Protein AF-A0A2E7BSQ9-F1 (afdb_monomer_lite)

Sequence (155 aa):
MNALPENVQRLRCIGCQETWNDPGQWICPRCGPRVRMEVDLKPQSSLACAENLAGRPFDMWRYRELLPLPEGAELPSLKVGGSLLSQAPRLAEAIDVEDVFIKDDGRNPSASLKDRASALAVVMAKASGAARINCASDPNQILQVLRLGADDQTC

pLDDT: mean 85.04, std 13.63, range [28.58, 98.25]

Radius of gyration: 18.11 Å; chains: 1; bounding box: 41×48×42 Å

Foldseek 3Di:
DAWWAPQFPWKAWPPPRDTHTGPVPQAPPVPGDPTGIDTHTDDDPCPVDCVSQPPDPLAPCSVVSPQRAHPPQDAFPFGHHSADWDWDVVVCVVVVHDTDIDRQSCPGPLRDPCLVVLRSVLSRCVVVVNPDDDDPDDPSSVVSNCVSVCSPDDD

Secondary structure (DSSP, 8-state):
--S--TTEEEEEETTT--EE--TT--SBTTTBTTSPEEEEEPP-GGGSSTHHHHTS-SSSGGGGGGS---TTPPPPSS--S---EEE-HHHHHHHT-S--EEE-GGGSTTSSTTHHHHHHHHHHHHHTT-S-----S-HHHHHHHHHHHGGG---

Structure (mmCIF, N/CA/C/O backbone):
data_AF-A0A2E7BSQ9-F1
#
_entry.id   AF-A0A2E7BSQ9-F1
#
loop_
_atom_site.group_PDB
_atom_site.id
_atom_site.type_symbol
_atom_site.label_atom_id
_atom_site.label_alt_id
_atom_site.label_comp_id
_atom_site.label_asym_id
_atom_site.label_entity_id
_atom_site.label_seq_id
_atom_site.pdbx_PDB_ins_code
_atom_site.Cartn_x
_atom_site.Cartn_y
_atom_site.Cartn_z
_atom_site.occupancy
_atom_site.B_iso_or_equiv
_atom_site.auth_seq_id
_atom_site.auth_comp_id
_atom_site.auth_asym_id
_atom_site.auth_atom_id
_atom_site.pdbx_PDB_model_num
ATOM 1 N N . MET A 1 1 ? 12.180 1.848 -16.789 1.00 60.44 1 MET A N 1
ATOM 2 C CA . MET A 1 1 ? 12.840 1.217 -15.623 1.00 60.44 1 MET A CA 1
ATOM 3 C C . MET A 1 1 ? 13.507 -0.060 -16.120 1.00 60.44 1 MET A C 1
ATOM 5 O O . MET A 1 1 ? 12.806 -0.869 -16.710 1.00 60.44 1 MET A O 1
ATOM 9 N N . ASN A 1 2 ? 14.827 -0.213 -15.973 1.00 65.44 2 ASN A N 1
ATOM 10 C CA . ASN A 1 2 ? 15.571 -1.322 -16.607 1.00 65.44 2 ASN A CA 1
ATOM 11 C C . ASN A 1 2 ? 15.875 -2.490 -15.650 1.00 65.44 2 ASN A C 1
ATOM 13 O O . ASN A 1 2 ? 16.457 -3.484 -16.070 1.00 65.44 2 ASN A O 1
ATOM 17 N N . ALA A 1 3 ? 15.509 -2.365 -14.372 1.00 81.31 3 ALA A N 1
ATOM 18 C CA . ALA A 1 3 ? 15.731 -3.370 -13.339 1.00 81.31 3 ALA A CA 1
ATOM 19 C C . ALA A 1 3 ? 14.641 -3.283 -12.262 1.00 81.31 3 ALA A C 1
ATOM 21 O O . ALA A 1 3 ? 13.963 -2.258 -12.142 1.00 81.31 3 ALA A O 1
ATOM 22 N N . LEU A 1 4 ? 14.481 -4.360 -11.488 1.00 86.56 4 LEU A N 1
ATOM 23 C CA . LEU A 1 4 ? 13.635 -4.359 -10.297 1.00 86.56 4 LEU A CA 1
ATOM 24 C C . LEU A 1 4 ? 14.166 -3.366 -9.244 1.00 86.56 4 LEU A C 1
ATOM 26 O O . LEU A 1 4 ? 15.380 -3.165 -9.158 1.00 86.56 4 LEU A O 1
ATOM 30 N N . PRO A 1 5 ? 13.281 -2.769 -8.424 1.00 88.56 5 PRO A N 1
ATOM 31 C CA . PRO A 1 5 ? 13.691 -1.964 -7.277 1.00 88.56 5 PRO A CA 1
ATOM 32 C C . PRO A 1 5 ? 14.621 -2.733 -6.333 1.00 88.56 5 PRO A C 1
ATOM 34 O O . PRO A 1 5 ? 14.484 -3.943 -6.173 1.00 88.56 5 PRO A O 1
ATOM 37 N N . GLU A 1 6 ? 15.536 -2.038 -5.657 1.00 86.88 6 GLU A N 1
ATOM 38 C CA . GLU A 1 6 ? 16.586 -2.681 -4.856 1.00 86.88 6 GLU A CA 1
ATOM 39 C C . GLU A 1 6 ? 16.040 -3.580 -3.735 1.00 86.88 6 GLU A C 1
ATOM 41 O O . GLU A 1 6 ? 16.605 -4.638 -3.451 1.00 86.88 6 GLU A O 1
ATOM 46 N N . ASN A 1 7 ? 14.928 -3.190 -3.113 1.00 89.38 7 ASN A N 1
ATOM 47 C CA . ASN A 1 7 ? 14.278 -3.954 -2.052 1.00 89.38 7 ASN A CA 1
ATOM 48 C C . ASN A 1 7 ? 13.432 -5.130 -2.569 1.00 89.38 7 ASN A C 1
ATOM 50 O O . ASN A 1 7 ? 12.902 -5.891 -1.762 1.00 89.38 7 ASN A O 1
ATOM 54 N N . VAL A 1 8 ? 13.329 -5.314 -3.886 1.00 92.00 8 VAL A N 1
ATOM 55 C CA . VAL A 1 8 ? 12.624 -6.428 -4.523 1.00 92.00 8 VAL A CA 1
ATOM 56 C C . VAL A 1 8 ? 13.632 -7.500 -4.929 1.00 92.00 8 VAL A C 1
ATOM 58 O O . VAL A 1 8 ? 14.612 -7.233 -5.619 1.00 92.00 8 VAL A O 1
ATOM 61 N N . GLN A 1 9 ? 13.399 -8.737 -4.495 1.00 92.88 9 GLN A N 1
ATOM 62 C CA . GLN A 1 9 ? 14.216 -9.887 -4.873 1.00 92.88 9 GLN A CA 1
ATOM 63 C C . GLN A 1 9 ? 13.781 -10.462 -6.225 1.00 92.88 9 GLN A C 1
ATOM 65 O O . GLN A 1 9 ? 14.635 -10.800 -7.039 1.00 92.88 9 GLN A O 1
ATOM 70 N N . ARG A 1 10 ? 12.466 -10.612 -6.434 1.00 93.38 10 ARG A N 1
ATOM 71 C CA . ARG A 1 10 ? 11.857 -11.224 -7.629 1.00 93.38 10 ARG A CA 1
ATOM 72 C C . ARG A 1 10 ? 10.341 -11.026 -7.647 1.00 93.38 10 ARG A C 1
ATOM 74 O O . ARG A 1 10 ? 9.733 -10.720 -6.622 1.00 93.38 10 ARG A O 1
ATOM 81 N N . LEU A 1 11 ? 9.729 -11.278 -8.799 1.00 93.81 11 LEU A N 1
ATOM 82 C CA . LEU A 1 11 ? 8.285 -11.445 -8.954 1.00 93.81 11 LEU A CA 1
ATOM 83 C C . LEU A 1 11 ? 7.949 -12.938 -9.004 1.00 93.81 11 LEU A C 1
ATOM 85 O O . LEU A 1 11 ? 8.564 -13.672 -9.773 1.00 93.81 11 LEU A O 1
ATOM 89 N N . ARG A 1 12 ? 6.972 -13.405 -8.227 1.00 95.31 12 ARG A N 1
ATOM 90 C CA . ARG A 1 12 ? 6.591 -14.825 -8.150 1.00 95.31 12 ARG A CA 1
ATOM 91 C C . ARG A 1 12 ? 5.127 -15.023 -8.515 1.00 95.31 12 ARG A C 1
ATOM 93 O O . ARG A 1 12 ? 4.246 -14.351 -7.994 1.00 95.31 12 ARG A O 1
ATOM 100 N N . CYS A 1 13 ? 4.842 -15.955 -9.416 1.00 94.94 13 CYS A N 1
ATOM 101 C CA . CYS A 1 13 ? 3.466 -16.288 -9.775 1.00 94.94 13 CYS A CA 1
ATOM 102 C C . CYS A 1 13 ? 2.798 -17.113 -8.665 1.00 94.94 13 CYS A C 1
ATOM 104 O O . CYS A 1 13 ? 3.290 -18.190 -8.336 1.00 94.94 13 CYS A O 1
ATOM 106 N N . ILE A 1 14 ? 1.635 -16.692 -8.153 1.00 94.56 14 ILE A N 1
ATOM 107 C CA . ILE A 1 14 ? 0.932 -17.473 -7.114 1.00 94.56 14 ILE A CA 1
ATOM 108 C C . ILE A 1 14 ? 0.403 -18.820 -7.625 1.00 94.56 14 ILE A C 1
ATOM 110 O O . ILE A 1 14 ? 0.215 -19.748 -6.845 1.00 94.56 14 ILE A O 1
ATOM 114 N N . GLY A 1 15 ? 0.159 -18.933 -8.934 1.00 93.94 15 GLY A N 1
ATOM 115 C CA . GLY A 1 15 ? -0.396 -20.136 -9.552 1.00 93.94 15 GLY A CA 1
ATOM 116 C C . GLY A 1 15 ? 0.655 -21.217 -9.794 1.00 93.94 15 GLY A C 1
ATOM 117 O O . GLY A 1 15 ? 0.516 -22.334 -9.310 1.00 93.94 15 GLY A O 1
ATOM 118 N N . CYS A 1 16 ? 1.710 -20.895 -10.550 1.00 95.19 16 CYS A N 1
ATOM 119 C CA . CYS A 1 16 ? 2.744 -21.864 -10.932 1.00 95.19 16 CYS A CA 1
ATOM 120 C C . CYS A 1 16 ? 4.054 -21.755 -10.143 1.00 95.19 16 CYS A C 1
ATOM 122 O O . CYS A 1 16 ? 4.953 -22.548 -10.401 1.00 95.19 16 CYS A O 1
ATOM 124 N N . GLN A 1 17 ? 4.181 -20.786 -9.228 1.00 95.38 17 GLN A N 1
ATOM 125 C CA . GLN A 1 17 ? 5.382 -20.518 -8.419 1.00 95.38 17 GLN A CA 1
ATOM 126 C C . GLN A 1 17 ? 6.641 -20.115 -9.210 1.00 95.38 17 GLN A C 1
ATOM 128 O O . GLN A 1 17 ? 7.691 -19.893 -8.613 1.00 95.38 17 GLN A O 1
ATOM 133 N N . GLU A 1 18 ? 6.539 -19.948 -10.532 1.00 94.50 18 GLU A N 1
ATOM 134 C CA . GLU A 1 18 ? 7.629 -19.458 -11.380 1.00 94.50 18 GLU A CA 1
ATOM 135 C C . GLU A 1 18 ? 8.048 -18.038 -10.984 1.00 94.50 18 GLU A C 1
ATOM 137 O O . GLU A 1 18 ? 7.195 -17.189 -10.688 1.00 94.50 18 GLU A O 1
ATOM 142 N N . THR A 1 19 ? 9.353 -17.773 -11.036 1.00 94.50 19 THR A N 1
ATOM 143 C CA . THR A 1 19 ? 9.941 -16.496 -10.625 1.00 94.50 19 THR A CA 1
ATOM 144 C C . THR A 1 19 ? 10.513 -15.719 -11.801 1.00 94.50 19 THR A C 1
ATOM 146 O O . THR A 1 19 ? 11.135 -16.299 -12.687 1.00 94.50 19 THR A O 1
ATOM 149 N N . TRP A 1 20 ? 10.350 -14.401 -11.776 1.00 91.62 20 TRP A N 1
ATOM 150 C CA . TRP A 1 20 ? 10.723 -13.486 -12.849 1.00 91.62 20 TRP A CA 1
ATOM 151 C C . TRP A 1 20 ? 11.461 -12.276 -12.281 1.00 91.62 20 TRP A C 1
ATOM 153 O O . TRP A 1 20 ? 11.116 -11.783 -11.208 1.00 91.62 20 TRP A O 1
ATOM 163 N N . ASN A 1 21 ? 12.449 -11.780 -13.028 1.00 90.81 21 ASN A N 1
ATOM 164 C CA . ASN A 1 21 ? 13.269 -10.629 -12.631 1.00 90.81 21 ASN A CA 1
ATOM 165 C C . ASN A 1 21 ? 13.031 -9.385 -13.503 1.00 90.81 21 ASN A C 1
ATOM 167 O O . ASN A 1 21 ? 13.737 -8.391 -13.363 1.00 90.81 21 ASN A O 1
ATOM 171 N N . ASP A 1 22 ? 12.060 -9.441 -14.414 1.00 88.19 22 ASP A N 1
ATOM 172 C CA . ASP A 1 22 ? 11.699 -8.316 -15.273 1.00 88.19 22 ASP A CA 1
ATOM 173 C C . ASP A 1 22 ? 10.668 -7.413 -14.559 1.00 88.19 22 ASP A C 1
ATOM 175 O O . ASP A 1 22 ? 9.577 -7.891 -14.229 1.00 88.19 22 ASP A O 1
ATOM 179 N N . PRO A 1 23 ? 10.965 -6.116 -14.326 1.00 80.50 23 PRO A N 1
ATOM 180 C CA . PRO A 1 23 ? 10.036 -5.165 -13.707 1.00 80.50 23 PRO A CA 1
ATOM 181 C C . PRO A 1 23 ? 8.736 -4.935 -14.497 1.00 80.50 23 PRO A C 1
ATOM 183 O O . PRO A 1 23 ? 7.778 -4.400 -13.936 1.00 80.50 23 PRO A O 1
ATOM 186 N N . GLY A 1 24 ? 8.672 -5.318 -15.776 1.00 82.44 24 GLY A N 1
ATOM 187 C CA . GLY A 1 24 ? 7.453 -5.274 -16.589 1.00 82.44 24 GLY A CA 1
ATOM 188 C C . GLY A 1 24 ? 6.543 -6.501 -16.443 1.00 82.44 24 GLY A C 1
ATOM 189 O O . GLY A 1 24 ? 5.396 -6.471 -16.895 1.00 82.44 24 GLY A O 1
ATOM 190 N N . GLN A 1 25 ? 7.010 -7.576 -15.801 1.00 86.44 25 GLN A N 1
ATOM 191 C CA . GLN A 1 25 ? 6.348 -8.884 -15.808 1.00 86.44 25 GLN A CA 1
ATOM 192 C C . GLN A 1 25 ? 5.258 -9.019 -14.728 1.00 86.44 25 GLN A C 1
ATOM 194 O O . GLN A 1 25 ? 5.277 -9.926 -13.897 1.00 86.44 25 GLN A O 1
ATOM 199 N N . TRP A 1 26 ? 4.255 -8.137 -14.757 1.00 85.88 26 TRP A N 1
ATOM 200 C CA . TRP A 1 26 ? 3.119 -8.152 -13.816 1.00 85.88 26 TRP A CA 1
ATOM 201 C C . TRP A 1 26 ? 2.057 -9.220 -14.121 1.00 85.88 26 TRP A C 1
ATOM 203 O O . TRP A 1 26 ? 1.154 -9.446 -13.316 1.00 85.88 26 TRP A O 1
ATOM 213 N N . ILE A 1 27 ? 2.168 -9.897 -15.266 1.00 90.94 27 ILE A N 1
ATOM 214 C CA . ILE A 1 27 ? 1.321 -11.020 -15.682 1.00 90.94 27 ILE A CA 1
ATOM 215 C C . ILE A 1 27 ? 2.222 -12.228 -15.906 1.00 90.94 27 ILE A C 1
ATOM 217 O O . ILE A 1 27 ? 3.220 -12.115 -16.607 1.00 90.94 27 ILE A O 1
ATOM 221 N N . CYS A 1 28 ? 1.878 -13.395 -15.366 1.00 91.62 28 CYS A N 1
ATOM 222 C CA . CYS A 1 28 ? 2.671 -14.599 -15.599 1.00 91.62 28 CYS A CA 1
ATOM 223 C C . CYS A 1 28 ? 2.552 -15.060 -17.069 1.00 91.62 28 CYS A C 1
ATOM 225 O O . CYS A 1 28 ? 1.435 -15.357 -17.500 1.00 91.62 28 CYS A O 1
ATOM 227 N N . PRO A 1 29 ? 3.657 -15.236 -17.822 1.00 92.00 29 PRO A N 1
ATOM 228 C CA . PRO A 1 29 ? 3.608 -15.732 -19.204 1.00 92.00 29 PRO A CA 1
ATOM 229 C C . PRO A 1 29 ? 2.992 -17.128 -19.350 1.00 92.00 29 PRO A C 1
ATOM 231 O O . PRO A 1 29 ? 2.437 -17.458 -20.392 1.00 92.00 29 PRO A O 1
ATOM 234 N N . ARG A 1 30 ? 3.079 -17.957 -18.302 1.00 92.81 30 ARG A N 1
ATOM 235 C CA . ARG A 1 30 ? 2.554 -19.330 -18.304 1.00 92.81 30 ARG A CA 1
ATOM 236 C C . ARG A 1 30 ? 1.081 -19.416 -17.918 1.00 92.81 30 ARG A C 1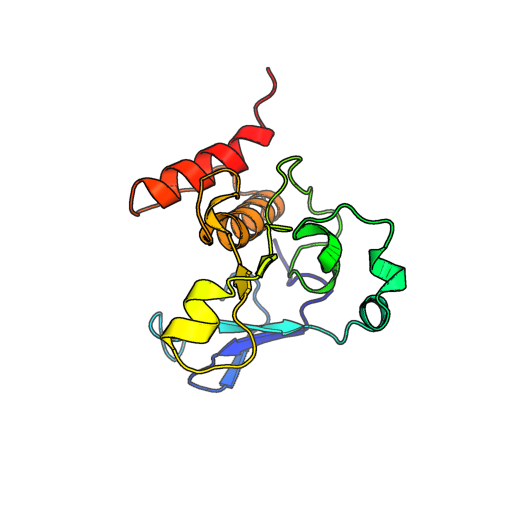
ATOM 238 O O . ARG A 1 30 ? 0.329 -20.169 -18.523 1.00 92.81 30 ARG A O 1
ATOM 245 N N . CYS A 1 31 ? 0.681 -18.695 -16.874 1.00 93.50 31 CYS A N 1
ATOM 246 C CA . CYS A 1 31 ? -0.671 -18.782 -16.313 1.00 93.50 31 CYS A CA 1
ATOM 247 C C . CYS A 1 31 ? -1.624 -17.708 -16.857 1.00 93.50 31 CYS A C 1
ATOM 249 O O . CYS A 1 31 ? -2.839 -17.821 -16.697 1.00 93.50 31 CYS A O 1
ATOM 251 N N . GLY A 1 32 ? -1.088 -16.663 -17.488 1.00 91.31 32 GLY A N 1
ATOM 252 C CA . GLY A 1 32 ? -1.863 -15.552 -18.019 1.00 91.31 32 GLY A CA 1
ATOM 253 C C . GLY A 1 32 ? -2.414 -14.609 -16.937 1.00 91.31 32 GLY A C 1
ATOM 254 O O . GLY A 1 32 ? -2.000 -14.656 -15.778 1.00 91.31 32 GLY A O 1
ATOM 255 N N . PRO A 1 33 ? -3.361 -13.727 -17.301 1.00 88.38 33 PRO A N 1
ATOM 256 C CA . PRO A 1 33 ? -3.783 -12.586 -16.478 1.00 88.38 33 PRO A CA 1
ATOM 257 C C . PRO A 1 33 ? -4.707 -12.942 -15.305 1.00 88.38 33 PRO A C 1
ATOM 259 O O . PRO A 1 33 ? -5.067 -12.070 -14.522 1.00 88.38 33 PRO A O 1
ATOM 262 N N . ARG A 1 34 ? -5.138 -14.203 -15.183 1.00 86.94 34 ARG A N 1
ATOM 263 C CA . ARG A 1 34 ? -6.082 -14.634 -14.133 1.00 86.94 34 ARG A CA 1
ATOM 264 C C . ARG A 1 34 ? -5.408 -14.895 -12.789 1.00 86.94 34 ARG A C 1
ATOM 266 O O . ARG A 1 34 ? -6.097 -15.050 -11.786 1.00 86.94 34 ARG A O 1
ATOM 273 N N . VAL A 1 35 ? -4.082 -14.972 -12.773 1.00 88.25 35 VAL A N 1
ATOM 274 C CA . VAL A 1 35 ? -3.293 -15.169 -11.558 1.00 88.25 35 VAL A CA 1
ATOM 275 C C . VAL A 1 35 ? -2.537 -13.896 -11.211 1.00 88.25 35 VAL A C 1
ATOM 277 O O . VAL A 1 35 ? -2.185 -13.104 -12.084 1.00 88.25 35 VAL A O 1
ATOM 280 N N . ARG A 1 36 ? -2.277 -13.708 -9.919 1.00 8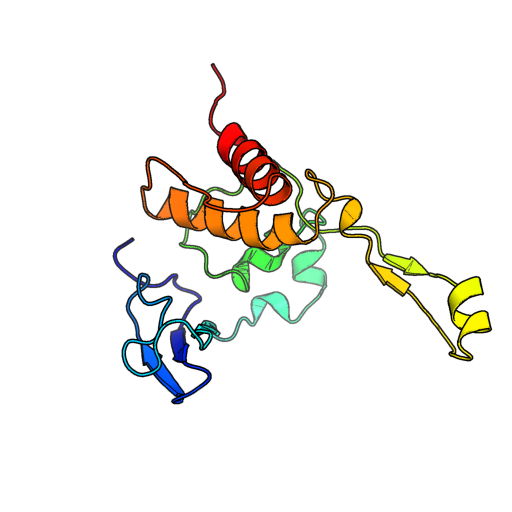7.81 36 ARG A N 1
ATOM 281 C CA . ARG A 1 36 ? -1.521 -12.566 -9.409 1.00 87.81 36 ARG A CA 1
ATOM 282 C C . ARG A 1 36 ? -0.020 -12.869 -9.403 1.00 87.81 36 ARG A C 1
ATOM 284 O O . ARG A 1 36 ? 0.392 -14.003 -9.160 1.00 87.81 36 ARG A O 1
ATOM 291 N N . MET A 1 37 ? 0.780 -11.833 -9.620 1.00 91.50 37 MET A N 1
ATOM 292 C CA . MET A 1 37 ? 2.206 -11.840 -9.305 1.00 91.50 37 MET A CA 1
ATOM 293 C C . MET A 1 37 ? 2.408 -11.281 -7.891 1.00 91.50 37 MET A C 1
ATOM 295 O O . MET A 1 37 ? 1.912 -10.201 -7.573 1.00 91.50 37 MET A O 1
ATOM 299 N N . GLU A 1 38 ? 3.108 -12.020 -7.041 1.00 92.69 38 GLU A N 1
ATOM 300 C CA . GLU A 1 38 ? 3.622 -11.549 -5.757 1.00 92.69 38 GLU A CA 1
ATOM 301 C C . GLU A 1 38 ? 4.981 -10.883 -5.946 1.00 92.69 38 GLU A C 1
ATOM 303 O O . GLU A 1 38 ? 5.769 -11.275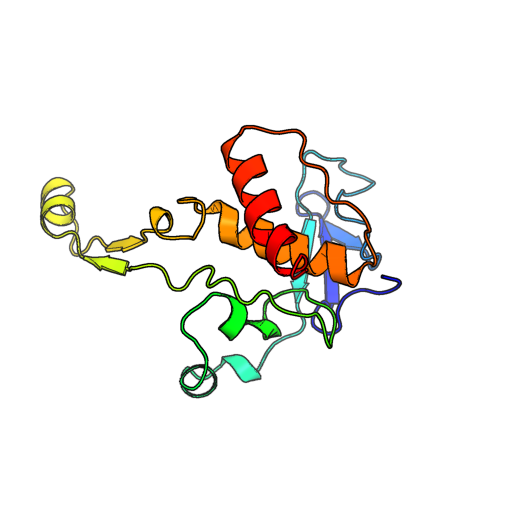 -6.807 1.00 92.69 38 GLU A O 1
ATOM 308 N N . VAL A 1 39 ? 5.251 -9.873 -5.124 1.00 92.12 39 VAL A N 1
ATOM 309 C CA . VAL A 1 39 ? 6.551 -9.211 -5.061 1.00 92.12 39 VAL A CA 1
ATOM 310 C C . VAL A 1 39 ? 7.283 -9.760 -3.845 1.00 92.12 39 VAL A C 1
ATOM 312 O O . VAL A 1 39 ? 6.940 -9.423 -2.712 1.00 92.12 39 VAL A O 1
ATOM 315 N N . ASP A 1 40 ? 8.277 -10.614 -4.073 1.00 92.81 40 ASP A N 1
ATOM 316 C CA . ASP A 1 40 ? 9.123 -11.117 -2.996 1.00 92.81 40 ASP A CA 1
ATOM 317 C C . ASP A 1 40 ? 10.131 -10.014 -2.642 1.00 92.81 40 ASP A C 1
ATOM 319 O O . ASP A 1 40 ? 10.982 -9.639 -3.456 1.00 92.81 40 ASP A O 1
ATOM 323 N N . LEU A 1 41 ? 10.027 -9.469 -1.431 1.00 91.19 41 LEU A N 1
ATOM 324 C CA . LEU A 1 41 ? 10.925 -8.430 -0.933 1.00 91.19 41 LEU A CA 1
ATOM 325 C C . LEU A 1 41 ? 12.171 -9.043 -0.289 1.00 91.19 41 LEU A C 1
ATOM 327 O O . LEU A 1 41 ? 12.117 -10.108 0.328 1.00 91.19 41 LEU A O 1
ATOM 331 N N . LYS A 1 42 ? 13.297 -8.332 -0.371 1.00 90.38 42 LYS A N 1
ATOM 332 C CA . LYS A 1 42 ? 14.455 -8.620 0.482 1.00 90.38 42 LYS A CA 1
ATOM 333 C C . LYS A 1 42 ? 14.072 -8.359 1.947 1.00 90.38 42 LYS A C 1
ATOM 335 O O . LYS A 1 42 ? 13.332 -7.403 2.195 1.00 90.38 42 LYS A O 1
ATOM 340 N N . PRO A 1 43 ? 14.576 -9.145 2.917 1.00 85.12 43 PRO A N 1
ATOM 341 C CA . PRO A 1 43 ? 14.313 -8.908 4.335 1.00 85.12 43 PRO A CA 1
ATOM 342 C C . PRO A 1 43 ? 14.649 -7.467 4.743 1.00 85.12 43 PRO A C 1
ATOM 344 O O . PRO A 1 43 ? 15.755 -6.996 4.490 1.00 85.12 43 PRO A O 1
ATOM 347 N N . GLN A 1 44 ? 13.699 -6.777 5.378 1.00 80.44 44 GLN A N 1
ATOM 348 C CA . GLN A 1 44 ? 13.855 -5.388 5.821 1.00 80.44 44 GLN A CA 1
ATOM 349 C C . GLN A 1 44 ? 14.010 -5.341 7.345 1.00 80.44 44 GLN A C 1
ATOM 351 O O . GLN A 1 44 ? 13.024 -5.309 8.078 1.00 80.44 44 GLN A O 1
ATOM 356 N N . SER A 1 45 ? 15.250 -5.347 7.841 1.00 70.69 45 SER A N 1
ATOM 357 C CA . SER A 1 45 ? 15.535 -5.275 9.286 1.00 70.69 45 SER A CA 1
ATOM 358 C C . SER A 1 45 ? 15.237 -3.898 9.892 1.00 70.69 45 SER A C 1
ATOM 360 O O . SER A 1 45 ? 14.939 -3.797 11.080 1.00 70.69 45 SER A O 1
ATOM 362 N N . SER A 1 46 ? 15.251 -2.840 9.076 1.00 68.31 46 SER A N 1
ATOM 363 C CA . SER A 1 46 ? 15.011 -1.450 9.488 1.00 68.31 46 SER A CA 1
ATOM 364 C C . SER A 1 46 ? 13.597 -1.187 10.017 1.00 68.31 46 SER A C 1
ATOM 366 O O . SER A 1 46 ? 13.378 -0.188 10.696 1.00 68.31 46 SER A O 1
ATOM 368 N N . LEU A 1 47 ? 12.638 -2.081 9.771 1.00 67.06 47 LEU A N 1
ATOM 369 C CA . LEU A 1 47 ? 11.250 -1.942 10.225 1.00 67.06 47 LEU A CA 1
ATOM 370 C C . LEU A 1 47 ? 10.911 -2.787 11.455 1.00 67.06 47 LEU A C 1
ATOM 372 O O . LEU A 1 47 ? 9.763 -2.791 11.894 1.00 67.06 47 LEU A O 1
ATOM 376 N N . ALA A 1 48 ? 11.895 -3.486 12.023 1.00 63.66 48 ALA A N 1
ATOM 377 C CA . ALA A 1 48 ? 11.686 -4.364 13.170 1.00 63.66 48 ALA A CA 1
ATOM 378 C C . ALA A 1 48 ? 11.261 -3.612 14.448 1.00 63.66 48 ALA A C 1
ATOM 380 O O . ALA A 1 48 ? 10.649 -4.213 15.328 1.00 63.66 48 ALA A O 1
ATOM 381 N N . CYS A 1 49 ? 11.540 -2.306 14.539 1.00 67.62 49 CYS A N 1
ATOM 382 C CA . CYS A 1 49 ? 11.224 -1.486 15.707 1.00 67.62 49 CYS A CA 1
ATOM 383 C C . CYS A 1 49 ? 10.308 -0.314 15.338 1.00 67.62 49 CYS A C 1
ATOM 385 O O . CYS A 1 49 ? 10.602 0.458 14.424 1.00 67.62 49 CYS A O 1
ATOM 387 N N . ALA A 1 50 ? 9.227 -0.130 16.104 1.00 71.69 50 ALA A N 1
ATOM 388 C CA . ALA A 1 50 ? 8.285 0.983 15.939 1.00 71.69 50 ALA A CA 1
ATOM 389 C C . ALA A 1 50 ? 8.958 2.366 16.057 1.00 71.69 50 ALA A C 1
ATOM 391 O O . ALA A 1 50 ? 8.507 3.330 15.437 1.00 71.69 50 ALA A O 1
ATOM 392 N N . GLU A 1 51 ? 10.064 2.451 16.798 1.00 76.88 51 GLU A N 1
ATOM 393 C CA . GLU A 1 51 ? 10.896 3.651 16.949 1.00 76.88 51 GLU A CA 1
ATOM 394 C C . GLU A 1 51 ? 11.406 4.179 15.603 1.00 76.88 51 GLU A C 1
ATOM 396 O O . GLU A 1 51 ? 11.361 5.384 15.357 1.00 76.88 51 GLU A O 1
ATOM 401 N N . ASN A 1 52 ? 11.764 3.284 14.675 1.00 79.88 52 ASN A N 1
ATOM 402 C CA . ASN A 1 52 ? 12.248 3.657 13.339 1.00 79.88 52 ASN A CA 1
ATOM 403 C C . ASN A 1 52 ? 11.168 4.348 12.487 1.00 79.88 52 ASN A C 1
ATOM 405 O O . ASN A 1 52 ? 11.471 4.991 11.478 1.00 79.88 52 ASN A O 1
ATOM 409 N N . LEU A 1 53 ? 9.902 4.244 12.902 1.00 86.44 53 LEU A N 1
ATOM 410 C CA . LEU A 1 53 ? 8.755 4.866 12.253 1.00 86.44 53 LEU A CA 1
ATOM 411 C C . LEU A 1 53 ? 8.233 6.106 12.994 1.00 86.44 53 LEU A C 1
ATOM 413 O O . LEU A 1 53 ? 7.395 6.814 12.431 1.00 86.44 53 LEU A O 1
ATOM 417 N N . ALA A 1 54 ? 8.667 6.366 14.231 1.00 84.38 54 ALA A N 1
ATOM 418 C CA . ALA A 1 54 ? 8.061 7.365 15.117 1.00 84.38 54 ALA A CA 1
ATOM 419 C C . ALA A 1 54 ? 8.216 8.812 14.612 1.00 84.38 54 ALA A C 1
ATOM 421 O O . ALA A 1 54 ? 7.299 9.612 14.763 1.00 84.38 54 ALA A O 1
ATOM 422 N N . GLY A 1 55 ? 9.339 9.136 13.962 1.00 85.56 55 GLY A N 1
ATOM 423 C CA . GLY A 1 55 ? 9.598 10.470 13.398 1.00 85.56 55 GLY A CA 1
ATOM 424 C C . GLY A 1 55 ? 9.021 10.706 11.998 1.00 85.56 55 GLY A C 1
ATOM 425 O O . GLY A 1 55 ? 9.200 11.784 11.437 1.00 85.56 55 GLY A O 1
ATOM 426 N N . ARG A 1 56 ? 8.366 9.704 11.400 1.00 90.25 56 ARG A N 1
ATOM 427 C CA . ARG A 1 56 ? 7.847 9.783 10.027 1.00 90.25 56 ARG A CA 1
ATOM 428 C C . ARG A 1 56 ? 6.388 10.254 10.029 1.00 90.25 56 ARG A C 1
ATOM 430 O O . ARG A 1 56 ? 5.649 9.890 10.949 1.00 90.25 56 ARG A O 1
ATOM 437 N N . PRO A 1 57 ? 5.934 10.989 8.995 1.00 91.44 57 PRO A N 1
ATOM 438 C CA . PRO A 1 57 ? 4.518 11.284 8.808 1.00 91.44 57 PRO A CA 1
ATOM 439 C C . PRO A 1 57 ? 3.652 10.024 8.917 1.00 91.44 57 PRO A C 1
ATOM 441 O O . PRO A 1 57 ? 4.041 8.935 8.492 1.00 91.44 57 PRO A O 1
ATOM 444 N N . PHE A 1 58 ? 2.466 10.158 9.510 1.00 91.50 58 PHE A N 1
ATOM 445 C CA . PHE A 1 58 ? 1.544 9.037 9.663 1.00 91.50 58 PHE A CA 1
ATOM 446 C C . PHE A 1 58 ? 0.724 8.837 8.383 1.00 91.50 58 PHE A C 1
ATOM 448 O O . PHE A 1 58 ? -0.461 9.142 8.331 1.00 91.50 58 PHE A O 1
ATOM 455 N N . ASP A 1 59 ? 1.379 8.343 7.339 1.00 93.38 59 ASP A N 1
ATOM 456 C CA . ASP A 1 59 ? 0.793 7.979 6.048 1.00 93.38 59 ASP A CA 1
ATOM 457 C C . ASP A 1 59 ? 1.369 6.630 5.572 1.00 93.38 59 ASP A C 1
ATOM 459 O O . ASP A 1 59 ? 2.040 5.924 6.327 1.00 93.38 59 ASP A O 1
ATOM 463 N N . MET A 1 60 ? 1.052 6.194 4.352 1.00 93.44 60 MET A N 1
ATOM 464 C CA . MET A 1 60 ? 1.574 4.933 3.816 1.00 93.44 60 MET A CA 1
ATOM 465 C C . MET A 1 60 ? 3.062 4.999 3.453 1.00 93.44 60 MET A C 1
ATOM 467 O O . MET A 1 60 ? 3.723 3.961 3.415 1.00 93.44 60 MET A O 1
ATOM 471 N N . TRP A 1 61 ? 3.595 6.194 3.197 1.00 93.00 61 TRP A N 1
ATOM 472 C CA . TRP A 1 61 ? 4.965 6.396 2.732 1.00 93.00 61 TRP A CA 1
ATOM 473 C C . TRP A 1 61 ? 5.994 6.144 3.824 1.00 93.00 61 TRP A C 1
ATOM 475 O O . TRP A 1 61 ? 7.134 5.786 3.528 1.00 93.00 61 TRP A O 1
ATOM 485 N N . ARG A 1 62 ? 5.581 6.202 5.094 1.00 91.38 62 ARG A N 1
ATOM 486 C CA . ARG A 1 62 ? 6.420 5.789 6.226 1.00 91.38 62 ARG A CA 1
ATOM 487 C C . ARG A 1 62 ? 6.940 4.351 6.127 1.00 91.38 62 ARG A C 1
ATOM 489 O O . ARG A 1 62 ? 7.919 4.049 6.797 1.00 91.38 62 ARG A O 1
ATOM 496 N N . TYR A 1 63 ? 6.313 3.494 5.316 1.00 91.00 63 TYR A N 1
ATOM 497 C CA . TYR A 1 63 ? 6.710 2.101 5.070 1.00 91.00 63 TYR A CA 1
ATOM 498 C C . TYR A 1 63 ? 7.504 1.928 3.766 1.00 91.00 63 TYR A C 1
ATOM 500 O O . TYR A 1 63 ? 7.433 0.871 3.141 1.00 91.00 63 TYR A O 1
ATOM 508 N N . ARG A 1 64 ? 8.223 2.966 3.319 1.00 89.31 64 ARG A N 1
ATOM 509 C CA . ARG A 1 64 ? 8.969 3.015 2.050 1.00 89.31 64 ARG A CA 1
ATOM 510 C C . ARG A 1 64 ? 9.798 1.761 1.760 1.00 89.31 64 ARG A C 1
ATOM 512 O O . ARG A 1 64 ? 9.898 1.360 0.603 1.00 89.31 64 ARG A O 1
ATOM 519 N N . GLU A 1 65 ? 10.371 1.143 2.782 1.00 88.75 65 GLU A N 1
ATOM 520 C CA . GLU A 1 65 ? 11.211 -0.049 2.684 1.00 88.75 65 GLU A CA 1
ATOM 521 C C . GLU A 1 65 ? 10.413 -1.316 2.307 1.00 88.75 65 GLU A C 1
ATOM 523 O O . GLU A 1 65 ? 10.973 -2.235 1.713 1.00 88.75 65 GLU A O 1
ATOM 528 N N . LEU A 1 66 ? 9.099 -1.352 2.570 1.00 90.12 66 LEU A N 1
ATOM 529 C CA . LEU A 1 66 ? 8.182 -2.424 2.135 1.00 90.12 66 LEU A CA 1
ATOM 530 C C . LEU A 1 66 ? 7.508 -2.141 0.792 1.00 90.12 66 LEU A C 1
ATOM 532 O O . LEU A 1 66 ? 6.814 -3.002 0.254 1.00 90.12 66 LEU A O 1
ATOM 536 N N . LEU A 1 67 ? 7.656 -0.931 0.258 1.00 91.38 67 LEU A N 1
ATOM 537 C CA . LEU A 1 67 ? 7.062 -0.563 -1.019 1.00 91.38 67 LEU A CA 1
ATOM 538 C C . LEU A 1 67 ? 8.068 -0.853 -2.136 1.00 91.38 67 LEU A C 1
ATOM 540 O O . LEU A 1 67 ? 9.218 -0.427 -2.019 1.00 91.38 67 LEU A O 1
ATOM 544 N N . PRO A 1 68 ? 7.676 -1.537 -3.226 1.00 90.25 68 PRO A N 1
ATOM 545 C CA . PRO A 1 68 ? 8.577 -1.893 -4.319 1.00 90.25 68 PRO A CA 1
ATOM 546 C C . PRO A 1 68 ? 8.858 -0.680 -5.212 1.00 90.25 68 PRO A C 1
ATOM 548 O O . PRO A 1 68 ? 8.471 -0.657 -6.372 1.00 90.25 68 PRO A O 1
ATOM 551 N N . LEU A 1 69 ? 9.483 0.353 -4.651 1.00 90.00 69 LEU A N 1
ATOM 552 C CA . LEU A 1 69 ? 9.769 1.630 -5.293 1.00 90.00 69 LEU A CA 1
ATOM 553 C C . LEU A 1 69 ? 11.269 1.757 -5.597 1.00 90.00 69 LEU A C 1
ATOM 555 O O . LEU A 1 69 ? 12.082 1.463 -4.711 1.00 90.00 69 LEU A O 1
ATOM 559 N N . PRO A 1 70 ? 11.660 2.245 -6.789 1.00 88.12 70 PRO A N 1
ATOM 560 C CA . PRO A 1 70 ? 13.051 2.562 -7.110 1.00 88.12 70 PRO A CA 1
ATOM 561 C C . PRO A 1 70 ? 13.662 3.547 -6.118 1.00 88.12 70 PRO A C 1
ATOM 563 O O . PRO A 1 70 ? 12.968 4.417 -5.582 1.00 88.12 70 PRO A O 1
ATOM 566 N N . GLU A 1 71 ? 14.963 3.422 -5.872 1.00 86.06 71 GLU A N 1
ATOM 567 C CA . GLU A 1 71 ? 15.702 4.420 -5.100 1.00 86.06 71 GLU A CA 1
ATOM 568 C C . GLU A 1 71 ? 15.519 5.814 -5.727 1.00 86.06 71 GLU A C 1
ATOM 570 O O . GLU A 1 71 ? 15.468 5.953 -6.949 1.00 86.06 71 GLU A O 1
ATOM 575 N N . GLY A 1 72 ? 15.325 6.837 -4.891 1.00 85.88 72 GLY A N 1
ATOM 576 C CA . GLY A 1 72 ? 15.084 8.207 -5.354 1.00 85.88 72 GLY A CA 1
ATOM 577 C C . GLY A 1 72 ? 13.712 8.467 -5.988 1.00 85.88 72 GLY A C 1
ATOM 578 O O . GLY A 1 72 ? 13.486 9.577 -6.459 1.00 85.88 72 GLY A O 1
ATOM 579 N N . ALA A 1 73 ? 12.788 7.495 -6.001 1.00 89.69 73 ALA A N 1
ATOM 580 C CA . ALA A 1 73 ? 11.424 7.730 -6.475 1.00 89.69 73 ALA A CA 1
ATOM 581 C C . ALA A 1 73 ? 10.757 8.872 -5.690 1.00 89.69 73 ALA A C 1
ATOM 583 O O . ALA A 1 73 ? 10.658 8.814 -4.461 1.00 89.69 73 ALA A O 1
ATOM 584 N N . GLU A 1 74 ? 10.286 9.883 -6.416 1.00 90.56 74 GLU A N 1
ATOM 585 C CA . GLU A 1 74 ? 9.607 11.038 -5.842 1.00 90.56 74 GLU A CA 1
ATOM 586 C C . GLU A 1 74 ? 8.235 10.637 -5.297 1.00 90.56 74 GLU A C 1
ATOM 588 O O . GLU A 1 74 ? 7.413 10.028 -5.990 1.00 90.56 74 GLU A O 1
ATOM 593 N N . LEU A 1 75 ? 8.008 10.949 -4.024 1.00 90.50 75 LEU A N 1
ATOM 594 C CA . LEU A 1 75 ? 6.765 10.637 -3.335 1.00 90.50 75 LEU A CA 1
ATOM 595 C C . LEU A 1 75 ? 5.831 11.847 -3.417 1.00 90.50 75 LEU A C 1
ATOM 597 O O . LEU A 1 75 ? 6.284 12.968 -3.192 1.00 90.50 75 LEU A O 1
ATOM 601 N N . PRO A 1 76 ? 4.535 11.645 -3.708 1.00 87.19 76 PRO A N 1
ATOM 602 C CA . PRO A 1 76 ? 3.591 12.745 -3.794 1.00 87.19 76 PRO A CA 1
ATOM 603 C C . PRO A 1 76 ? 3.418 13.411 -2.429 1.00 87.19 76 PRO A C 1
ATOM 605 O O . PRO A 1 76 ? 3.484 12.763 -1.381 1.00 87.19 76 PRO A O 1
ATOM 608 N N . SER A 1 77 ? 3.120 14.709 -2.457 1.00 84.44 77 SER A N 1
ATOM 609 C CA . SER A 1 77 ? 2.777 15.485 -1.260 1.00 84.44 77 SER A CA 1
ATOM 610 C C . SER A 1 77 ? 1.462 15.014 -0.626 1.00 84.44 77 SER A C 1
ATOM 612 O O . SER A 1 77 ? 1.210 15.209 0.569 1.00 84.44 77 SER A O 1
ATOM 614 N N . LEU A 1 78 ? 0.623 14.368 -1.440 1.00 87.50 78 LEU A N 1
ATOM 615 C CA . LEU A 1 78 ? -0.660 13.835 -1.046 1.00 87.50 78 LEU A CA 1
ATOM 616 C C . LEU A 1 78 ? -0.528 12.758 0.042 1.00 87.50 78 LEU A C 1
ATOM 618 O O . LEU A 1 78 ? 0.063 11.688 -0.143 1.00 87.50 78 LEU A O 1
ATOM 622 N N . LYS A 1 79 ? -1.176 13.020 1.180 1.00 89.75 79 LYS A N 1
ATOM 623 C CA . LYS A 1 79 ? -1.255 12.083 2.302 1.00 89.75 79 LYS A CA 1
ATOM 624 C C . LYS A 1 79 ? -2.239 10.966 1.985 1.00 89.75 79 LYS A C 1
ATOM 626 O O . LYS A 1 79 ? -3.453 11.152 2.046 1.00 89.75 79 LYS A O 1
ATOM 631 N N . VAL A 1 80 ? -1.697 9.799 1.665 1.00 93.62 80 VAL A N 1
ATOM 632 C CA . VAL A 1 80 ? -2.460 8.573 1.432 1.00 93.62 80 VAL A CA 1
ATOM 633 C C . VAL A 1 80 ? -2.158 7.580 2.543 1.00 93.62 80 VAL A C 1
ATOM 635 O O . VAL A 1 80 ? -1.007 7.364 2.905 1.00 93.62 80 VAL A O 1
ATOM 638 N N . GLY A 1 81 ? -3.180 6.930 3.085 1.00 93.75 81 GLY A N 1
ATOM 639 C CA . GLY A 1 81 ? -3.039 6.045 4.231 1.00 93.75 81 GLY A CA 1
ATOM 640 C C . GLY A 1 81 ? -3.051 6.793 5.563 1.00 93.75 81 GLY A C 1
ATOM 641 O O . GLY A 1 81 ? -3.544 7.909 5.652 1.00 93.75 81 GLY A O 1
ATOM 642 N N . GLY A 1 82 ? -2.614 6.130 6.642 1.00 92.50 82 GLY A N 1
ATOM 643 C CA . GLY A 1 82 ? -2.738 6.700 7.996 1.00 92.50 82 GLY A CA 1
ATOM 644 C C . GLY A 1 82 ? -4.179 6.959 8.460 1.00 92.50 82 GLY A C 1
ATOM 645 O O . GLY A 1 82 ? -4.398 7.641 9.454 1.00 92.50 82 GLY A O 1
ATOM 646 N N . SER A 1 83 ? -5.160 6.408 7.746 1.00 93.19 83 SER A N 1
ATOM 647 C CA . SER A 1 83 ? -6.588 6.572 8.007 1.00 93.19 83 SER A CA 1
ATOM 648 C C . SER A 1 83 ? -6.998 6.169 9.420 1.00 93.19 83 SER A C 1
ATOM 650 O O . SER A 1 83 ? -6.377 5.300 10.046 1.00 93.19 83 SER A O 1
ATOM 652 N N . LEU A 1 84 ? -8.083 6.782 9.890 1.00 92.06 84 LEU A N 1
ATOM 653 C CA . LEU A 1 84 ? -8.627 6.576 11.224 1.00 92.06 84 LEU A CA 1
ATOM 654 C C . LEU A 1 84 ? -8.919 5.091 11.481 1.00 92.06 84 LEU A C 1
ATOM 656 O O . LEU A 1 84 ? -9.498 4.398 10.644 1.00 92.06 84 LEU A O 1
ATOM 660 N N . LEU A 1 85 ? -8.515 4.624 12.660 1.00 95.44 85 LEU A N 1
ATOM 661 C CA . LEU A 1 85 ? -8.928 3.349 13.228 1.00 95.44 85 LEU A CA 1
ATOM 662 C C . LEU A 1 85 ? -9.788 3.665 14.454 1.00 95.44 85 LEU A C 1
ATOM 664 O O . LEU A 1 85 ? -9.250 4.088 15.474 1.00 95.44 85 LEU A O 1
ATOM 668 N N . SER A 1 86 ? -11.108 3.537 14.344 1.00 96.19 86 SER A N 1
ATOM 669 C CA . SER A 1 86 ? -12.035 3.877 15.432 1.00 96.19 86 SER A CA 1
ATOM 670 C C . SER A 1 86 ? -12.690 2.633 16.013 1.00 96.19 86 SER A C 1
ATOM 672 O O . SER A 1 86 ? -13.158 1.780 15.260 1.00 96.19 86 SER A O 1
ATOM 674 N N . GLN A 1 87 ? -12.776 2.551 17.339 1.00 97.62 87 GLN A N 1
ATOM 675 C CA . GLN A 1 87 ? -13.515 1.488 18.018 1.00 97.62 87 GLN A CA 1
ATOM 676 C C . GLN A 1 87 ? -15.025 1.642 17.764 1.00 97.62 87 GLN A C 1
ATOM 678 O O . GLN A 1 87 ? -15.546 2.759 17.712 1.00 97.62 87 GLN A O 1
ATOM 683 N N . ALA A 1 88 ? -15.725 0.522 17.597 1.00 97.94 88 ALA A N 1
ATOM 684 C CA . ALA A 1 88 ? -17.149 0.459 17.285 1.00 97.94 88 ALA A CA 1
ATOM 685 C C . ALA A 1 88 ? -17.899 -0.415 18.311 1.00 97.94 88 ALA A C 1
ATOM 687 O O . ALA A 1 88 ? -18.372 -1.498 17.966 1.00 97.94 88 ALA A O 1
ATOM 688 N N . PRO A 1 89 ? -18.055 0.048 19.567 1.00 97.88 89 PRO A N 1
ATOM 689 C CA . PRO A 1 89 ? -18.598 -0.768 20.659 1.00 97.88 89 PRO A CA 1
ATOM 690 C C . PRO A 1 89 ? -20.035 -1.244 20.402 1.00 97.88 89 PRO A C 1
ATOM 692 O O . PRO A 1 89 ? -20.361 -2.392 20.668 1.00 97.88 89 PRO A O 1
ATOM 695 N N . ARG A 1 90 ? -20.880 -0.404 19.785 1.00 98.12 90 ARG A N 1
ATOM 696 C CA . ARG A 1 90 ? -22.253 -0.790 19.402 1.00 98.12 90 ARG A CA 1
ATOM 697 C C . ARG A 1 90 ? -22.290 -1.928 18.382 1.00 98.12 90 ARG A C 1
ATOM 699 O O . ARG A 1 90 ? -23.245 -2.692 18.357 1.00 98.12 90 ARG A O 1
ATOM 706 N N . LEU A 1 91 ? -21.294 -1.990 17.497 1.00 97.50 91 LEU A N 1
ATOM 707 C CA . LEU A 1 91 ? -21.189 -3.064 16.515 1.00 97.50 91 LEU A CA 1
ATOM 708 C C . LEU A 1 91 ? -20.648 -4.3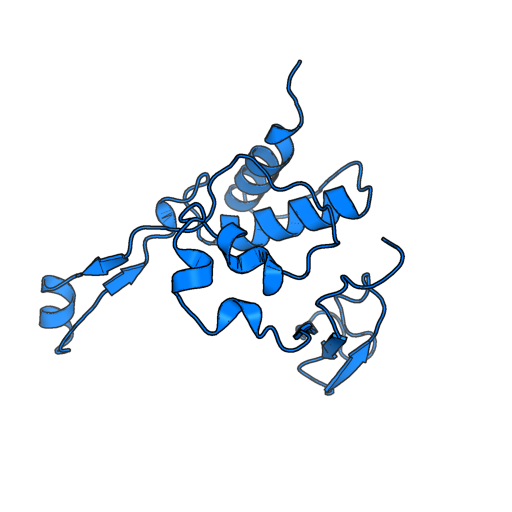34 17.172 1.00 97.50 91 LEU A C 1
ATOM 710 O O . LEU A 1 91 ? -21.158 -5.402 16.869 1.00 97.50 91 LEU A O 1
ATOM 714 N N . ALA A 1 92 ? -19.678 -4.202 18.082 1.00 98.25 92 ALA A N 1
ATOM 715 C CA . ALA A 1 92 ? -19.158 -5.311 18.878 1.00 98.25 92 ALA A CA 1
ATOM 716 C C . ALA A 1 92 ? -20.272 -6.001 19.684 1.00 98.25 92 ALA A C 1
ATOM 718 O O . ALA A 1 92 ? -20.441 -7.211 19.572 1.00 98.25 92 ALA A O 1
ATOM 719 N N . GLU A 1 93 ? -21.111 -5.217 20.369 1.00 98.12 93 GLU A N 1
ATOM 720 C CA . GLU A 1 93 ? -22.299 -5.710 21.081 1.00 98.12 93 GLU A CA 1
ATOM 721 C C . GLU A 1 93 ? -23.293 -6.403 20.136 1.00 98.12 93 GLU A C 1
ATOM 723 O O . GLU A 1 93 ? -23.788 -7.487 20.429 1.00 98.12 93 GLU A O 1
ATOM 728 N N . ALA A 1 94 ? -23.563 -5.811 18.969 1.00 98.25 94 ALA A N 1
ATOM 729 C CA . ALA A 1 94 ? -24.532 -6.354 18.020 1.00 98.25 94 ALA A CA 1
ATOM 730 C C . ALA A 1 94 ? -24.114 -7.696 17.388 1.00 98.25 94 ALA A C 1
ATOM 732 O O . ALA A 1 94 ? -24.984 -8.421 16.906 1.00 98.25 94 ALA A O 1
ATOM 733 N N . ILE A 1 95 ? -22.813 -8.009 17.349 1.00 97.81 95 ILE A N 1
ATOM 734 C CA . ILE A 1 95 ? -22.281 -9.252 16.761 1.00 97.81 95 ILE A CA 1
ATOM 735 C C . ILE A 1 95 ? -21.644 -10.197 17.793 1.00 97.81 95 ILE A C 1
ATOM 737 O O . ILE A 1 95 ? -21.054 -11.195 17.388 1.00 97.81 95 ILE A O 1
ATOM 741 N N . ASP A 1 96 ? -21.782 -9.896 19.089 1.00 97.81 96 ASP A N 1
ATOM 742 C CA . ASP A 1 96 ? -21.285 -10.689 20.226 1.00 97.81 96 ASP A CA 1
ATOM 743 C C . ASP A 1 96 ? -19.774 -10.992 20.170 1.00 97.81 96 ASP A C 1
ATOM 745 O O . ASP A 1 96 ? -19.326 -12.137 20.243 1.00 97.81 96 ASP A O 1
ATOM 749 N N . VAL A 1 97 ? -18.962 -9.942 20.002 1.00 98.19 97 VAL A N 1
ATOM 750 C CA . VAL A 1 97 ? -17.491 -10.023 20.068 1.00 98.19 97 VAL A CA 1
ATOM 751 C C . VAL A 1 97 ? -16.928 -8.978 21.028 1.00 98.19 97 VAL A C 1
ATOM 753 O O . VAL A 1 97 ? -17.564 -7.959 21.283 1.00 98.19 97 VAL A O 1
ATOM 756 N N . GLU A 1 98 ? -15.713 -9.212 21.533 1.00 97.62 98 GLU A N 1
ATOM 757 C CA . GLU A 1 98 ? -15.053 -8.325 22.503 1.00 97.62 98 GLU A CA 1
ATOM 758 C C . GLU A 1 98 ? -14.809 -6.921 21.936 1.00 97.62 98 GLU A C 1
ATOM 760 O O . GLU A 1 98 ? -15.220 -5.928 22.530 1.00 97.62 98 GLU A O 1
ATOM 765 N N . ASP A 1 99 ? -14.193 -6.840 20.756 1.00 97.69 99 ASP A N 1
ATOM 766 C CA . ASP A 1 99 ? -13.814 -5.573 20.149 1.00 97.69 99 ASP A CA 1
ATOM 767 C C . ASP A 1 99 ? -14.021 -5.573 18.637 1.00 97.69 99 ASP A C 1
ATOM 769 O O . ASP A 1 99 ? -13.658 -6.506 17.917 1.00 97.69 99 ASP A O 1
ATOM 773 N N . VAL A 1 100 ? -14.539 -4.451 18.135 1.00 98.00 100 VAL A N 1
ATOM 774 C CA . VAL A 1 100 ? -14.600 -4.151 16.705 1.00 98.00 100 VAL A CA 1
ATOM 775 C C . VAL A 1 100 ? -13.944 -2.807 16.453 1.00 98.00 100 VAL A C 1
ATOM 777 O O . VAL A 1 100 ? -14.261 -1.810 17.102 1.00 98.00 100 VAL A O 1
ATOM 780 N N . PHE A 1 101 ? -13.073 -2.768 15.448 1.00 97.94 101 PHE A N 1
ATOM 781 C CA . PHE A 1 101 ? -12.454 -1.546 14.959 1.00 97.94 101 PHE A CA 1
ATOM 782 C C . PHE A 1 101 ? -12.806 -1.321 13.492 1.00 97.94 101 PHE A C 1
ATOM 784 O O . PHE A 1 101 ? -12.794 -2.243 12.678 1.00 97.94 101 PHE A O 1
ATOM 791 N N . ILE A 1 102 ? -13.075 -0.068 13.142 1.00 96.69 102 ILE A N 1
ATOM 792 C CA . ILE A 1 102 ? -13.336 0.367 11.773 1.0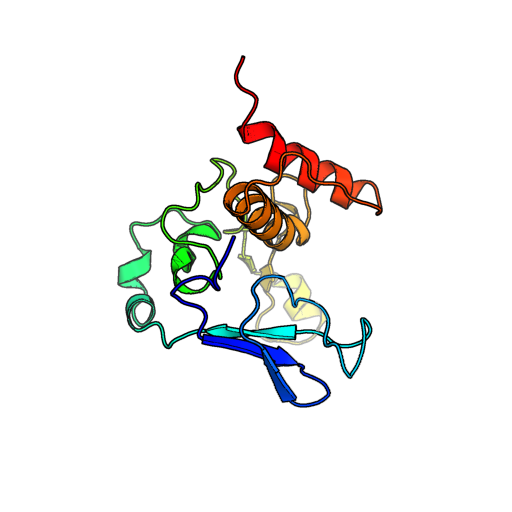0 96.69 102 ILE A CA 1
ATOM 793 C C . ILE A 1 102 ? -12.083 1.051 11.245 1.00 96.69 102 ILE A C 1
ATOM 795 O O . ILE A 1 102 ? -11.655 2.075 11.782 1.00 96.69 102 ILE A O 1
ATOM 799 N N . LYS A 1 103 ? -11.510 0.496 10.173 1.00 95.81 103 LYS A N 1
ATOM 800 C CA . LYS A 1 103 ? -10.430 1.120 9.407 1.00 95.81 103 LYS A CA 1
ATOM 801 C C . LYS A 1 103 ? -11.026 1.964 8.280 1.00 95.81 103 LYS A C 1
ATOM 803 O O . LYS A 1 103 ? -11.367 1.444 7.220 1.00 95.81 103 LYS A O 1
ATOM 808 N N . ASP A 1 104 ? -11.165 3.263 8.518 1.00 95.19 104 ASP A N 1
ATOM 809 C CA . ASP A 1 104 ? -11.895 4.177 7.634 1.00 95.19 104 ASP A CA 1
ATOM 810 C C . ASP A 1 104 ? -11.015 4.731 6.501 1.00 95.19 104 ASP A C 1
ATOM 812 O O . ASP A 1 104 ? -10.605 5.894 6.484 1.00 95.19 104 ASP A O 1
ATOM 816 N N . ASP A 1 105 ? -10.724 3.882 5.515 1.00 93.06 105 ASP A N 1
ATOM 817 C CA . ASP A 1 105 ? -10.033 4.284 4.284 1.00 93.06 105 ASP A CA 1
ATOM 818 C C . ASP A 1 105 ? -10.906 5.138 3.334 1.00 93.06 105 ASP A C 1
ATOM 820 O O . ASP A 1 105 ? -10.411 5.610 2.307 1.00 93.06 105 ASP A O 1
ATOM 824 N N . GLY A 1 106 ? -12.167 5.409 3.698 1.00 92.62 106 GLY A N 1
ATOM 825 C CA . GLY A 1 106 ? -13.013 6.424 3.064 1.00 92.62 106 GLY A CA 1
ATOM 826 C C . GLY A 1 106 ? -12.553 7.859 3.346 1.00 92.62 106 GLY A C 1
ATOM 827 O O . GLY A 1 106 ? -13.044 8.796 2.726 1.00 92.62 106 GLY A O 1
ATOM 828 N N . ARG A 1 107 ? -11.577 8.046 4.242 1.00 90.62 107 ARG A N 1
ATOM 829 C CA . ARG A 1 107 ? -10.916 9.336 4.500 1.00 90.62 107 ARG A CA 1
ATOM 830 C C . ARG A 1 107 ? -9.659 9.590 3.676 1.00 90.62 107 ARG A C 1
ATOM 832 O O . ARG A 1 107 ? -9.035 10.636 3.843 1.00 90.62 107 ARG A O 1
ATOM 839 N N . ASN A 1 108 ? -9.272 8.659 2.806 1.00 92.62 108 ASN A N 1
ATOM 840 C CA . ASN A 1 108 ? -8.218 8.945 1.839 1.00 92.62 108 ASN A CA 1
ATOM 841 C C . ASN A 1 108 ? -8.685 10.029 0.836 1.00 92.62 108 ASN A C 1
ATOM 843 O O . ASN A 1 108 ? -9.887 10.284 0.725 1.00 92.62 108 ASN A O 1
ATOM 847 N N . PRO A 1 109 ? -7.770 10.693 0.111 1.00 90.75 109 PRO A N 1
ATOM 848 C CA . PRO A 1 109 ? -8.086 11.855 -0.720 1.00 90.75 109 PRO A CA 1
ATOM 849 C C . PRO A 1 109 ? -9.209 11.673 -1.749 1.00 90.75 109 PRO A C 1
ATOM 851 O O . PRO A 1 109 ? -9.912 12.641 -2.027 1.00 90.75 109 PRO A O 1
ATOM 854 N N . SER A 1 110 ? -9.406 10.487 -2.330 1.00 87.75 110 SER A N 1
ATOM 855 C CA . SER A 1 110 ? -10.522 10.191 -3.250 1.00 87.75 110 SER A CA 1
ATOM 856 C C . SER A 1 110 ? -11.727 9.535 -2.569 1.00 87.75 110 SER A C 1
ATOM 858 O O . SER A 1 110 ? -12.655 9.090 -3.244 1.00 87.75 110 SER A O 1
ATOM 860 N N . ALA A 1 111 ? -11.708 9.458 -1.240 1.00 91.12 111 ALA A N 1
ATOM 861 C CA . ALA A 1 111 ? -12.637 8.698 -0.420 1.00 91.12 111 ALA A CA 1
ATOM 862 C C . ALA A 1 111 ? -12.671 7.194 -0.748 1.00 91.12 111 ALA A C 1
ATOM 864 O O . ALA A 1 111 ? -13.718 6.547 -0.692 1.00 91.12 111 ALA A O 1
ATOM 865 N N . SER A 1 112 ? -11.518 6.614 -1.103 1.00 89.31 112 SER A N 1
ATOM 866 C CA . SER A 1 112 ? -11.423 5.202 -1.472 1.00 89.31 112 SER A CA 1
ATOM 867 C C . SER A 1 112 ? -10.182 4.510 -0.914 1.00 89.31 112 SER A C 1
ATOM 869 O O . SER A 1 112 ? -9.069 5.024 -0.993 1.00 89.31 112 SER A O 1
ATOM 871 N N . LEU A 1 113 ? -10.350 3.250 -0.496 1.00 90.31 113 LEU A N 1
ATOM 872 C CA . LEU A 1 113 ? -9.259 2.304 -0.213 1.00 90.31 113 LEU A CA 1
ATOM 873 C C . LEU A 1 113 ? -8.239 2.210 -1.358 1.00 90.31 113 LEU A C 1
ATOM 875 O O . LEU A 1 113 ? -7.048 1.990 -1.126 1.00 90.31 113 LEU A O 1
ATOM 879 N N . LYS A 1 114 ? -8.700 2.372 -2.602 1.00 89.06 114 LYS A N 1
ATOM 880 C CA . LYS A 1 114 ? -7.861 2.222 -3.794 1.00 89.06 114 LYS A CA 1
ATOM 881 C C . LYS A 1 114 ? -6.800 3.319 -3.922 1.00 89.06 114 LYS A C 1
ATOM 883 O O . LYS A 1 114 ? -5.825 3.084 -4.628 1.00 89.06 114 LYS A O 1
ATOM 888 N N . ASP A 1 115 ? -6.909 4.430 -3.183 1.00 91.00 115 ASP A N 1
ATOM 889 C CA . ASP A 1 115 ? -5.881 5.479 -3.158 1.00 91.00 115 ASP A CA 1
ATOM 890 C C . ASP A 1 115 ? -4.490 4.917 -2.867 1.00 91.00 115 ASP A C 1
ATOM 892 O O . ASP A 1 115 ? -3.531 5.314 -3.517 1.00 91.00 115 ASP A O 1
ATOM 896 N N . ARG A 1 116 ? -4.370 3.943 -1.956 1.00 92.94 116 ARG A N 1
ATOM 897 C CA . ARG A 1 116 ? -3.073 3.347 -1.596 1.00 92.94 116 ARG A CA 1
ATOM 898 C C . ARG A 1 116 ? -2.401 2.668 -2.788 1.00 92.94 116 ARG A C 1
ATOM 900 O O . ARG A 1 116 ? -1.235 2.916 -3.082 1.00 92.94 116 ARG A O 1
ATOM 907 N N . ALA A 1 117 ? -3.146 1.802 -3.473 1.00 90.38 117 ALA A N 1
ATOM 908 C CA . ALA A 1 117 ? -2.631 1.060 -4.619 1.00 90.38 117 ALA A CA 1
ATOM 909 C C . ALA A 1 117 ? -2.377 1.993 -5.811 1.00 90.38 117 ALA A C 1
ATOM 911 O O . ALA A 1 117 ? -1.329 1.903 -6.448 1.00 90.38 117 ALA A O 1
ATOM 912 N N . SER A 1 118 ? -3.304 2.917 -6.071 1.00 90.94 118 SER A N 1
ATOM 913 C CA . SER A 1 118 ? -3.194 3.900 -7.148 1.00 90.94 118 SER A CA 1
ATOM 914 C C . SER A 1 118 ? -2.001 4.833 -6.938 1.00 90.94 118 SER A C 1
ATOM 916 O O . SER A 1 118 ? -1.259 5.081 -7.883 1.00 90.94 118 SER A O 1
ATOM 918 N N . ALA A 1 119 ? -1.755 5.297 -5.709 1.00 92.31 119 ALA A N 1
ATOM 919 C CA . ALA A 1 119 ? -0.626 6.169 -5.395 1.00 92.31 119 ALA A CA 1
ATOM 920 C C . ALA A 1 119 ? 0.709 5.476 -5.664 1.00 92.31 119 ALA A C 1
ATOM 922 O O . ALA A 1 119 ? 1.569 6.028 -6.348 1.00 92.31 119 ALA A O 1
ATOM 923 N N . LEU A 1 120 ? 0.854 4.231 -5.201 1.00 92.12 120 LEU A N 1
ATOM 924 C CA . LEU A 1 120 ? 2.035 3.422 -5.485 1.00 92.12 120 LEU A CA 1
ATOM 925 C C . LEU A 1 120 ? 2.231 3.216 -6.996 1.00 92.12 120 LEU A C 1
ATOM 927 O O . LEU A 1 120 ? 3.341 3.378 -7.500 1.00 92.12 120 LEU A O 1
ATOM 931 N N . ALA A 1 121 ? 1.159 2.891 -7.726 1.00 89.50 121 ALA A N 1
ATOM 932 C CA . ALA A 1 121 ? 1.212 2.678 -9.170 1.00 89.50 121 ALA A CA 1
ATOM 933 C C . ALA A 1 121 ? 1.612 3.948 -9.938 1.00 89.50 121 ALA A C 1
ATOM 935 O O . ALA A 1 121 ? 2.405 3.870 -10.874 1.00 89.50 121 ALA A O 1
ATOM 936 N N . VAL A 1 122 ? 1.108 5.116 -9.527 1.00 89.94 122 VAL A N 1
ATOM 937 C CA . VAL A 1 122 ? 1.465 6.411 -10.124 1.00 89.94 122 VAL A CA 1
ATOM 938 C C . VAL A 1 122 ? 2.943 6.722 -9.907 1.00 89.94 122 VAL A C 1
ATOM 940 O O . VAL A 1 122 ? 3.630 7.055 -10.871 1.00 89.94 122 VAL A O 1
ATOM 943 N N . VAL A 1 123 ? 3.462 6.545 -8.687 1.00 91.75 123 VAL A N 1
ATOM 944 C CA . VAL A 1 123 ? 4.896 6.740 -8.402 1.00 91.75 123 VAL A CA 1
ATOM 945 C C . VAL A 1 123 ? 5.753 5.787 -9.238 1.00 91.75 123 VAL A C 1
ATOM 947 O O . VAL A 1 123 ? 6.731 6.209 -9.850 1.00 91.75 123 VAL A O 1
ATOM 950 N N . MET A 1 124 ? 5.361 4.515 -9.342 1.00 89.00 124 MET A N 1
ATOM 951 C CA . MET A 1 124 ? 6.051 3.530 -10.184 1.00 89.00 124 MET A CA 1
ATOM 952 C C . MET A 1 124 ? 6.043 3.901 -11.669 1.00 89.00 124 MET A C 1
ATOM 954 O O . MET A 1 124 ? 7.053 3.732 -12.357 1.00 89.00 124 MET A O 1
ATOM 958 N N . ALA A 1 125 ? 4.920 4.414 -12.176 1.00 88.00 125 ALA A N 1
ATOM 959 C CA . ALA A 1 125 ? 4.794 4.861 -13.557 1.00 88.00 125 ALA A CA 1
ATOM 960 C C . ALA A 1 125 ? 5.694 6.076 -13.831 1.00 88.00 125 ALA A C 1
ATOM 962 O O . ALA A 1 125 ? 6.456 6.057 -14.801 1.00 88.00 125 ALA A O 1
ATOM 963 N N . LYS A 1 126 ? 5.684 7.081 -12.943 1.00 88.62 126 LYS A N 1
ATOM 964 C CA . LYS A 1 126 ? 6.577 8.249 -13.024 1.00 88.62 126 LYS A CA 1
ATOM 965 C C . LYS A 1 126 ? 8.047 7.832 -12.991 1.00 88.62 126 LYS A C 1
ATOM 967 O O . LYS A 1 126 ? 8.799 8.177 -13.897 1.00 88.62 126 LYS A O 1
ATOM 972 N N . ALA A 1 127 ? 8.435 6.985 -12.035 1.00 88.12 127 ALA A N 1
ATOM 973 C CA . ALA A 1 127 ? 9.794 6.447 -11.936 1.00 88.12 127 ALA A CA 1
ATOM 974 C C . ALA A 1 127 ? 10.203 5.594 -13.155 1.00 88.12 127 ALA A C 1
ATOM 976 O O . ALA A 1 127 ? 11.387 5.411 -13.437 1.00 88.12 127 ALA A O 1
ATOM 977 N N . SER A 1 128 ? 9.234 5.073 -13.911 1.00 85.44 128 SER A N 1
ATOM 978 C CA . SER A 1 128 ? 9.484 4.363 -15.169 1.00 85.44 128 SER A CA 1
ATOM 979 C C . SER A 1 128 ? 9.675 5.285 -16.374 1.00 85.44 128 SER A C 1
ATOM 981 O O . SER A 1 128 ? 10.018 4.776 -17.441 1.00 85.44 128 SER A O 1
ATOM 983 N N . GLY A 1 129 ? 9.470 6.597 -16.218 1.00 87.81 129 GLY A N 1
ATOM 984 C CA . GLY A 1 129 ? 9.488 7.580 -17.301 1.00 87.81 129 GLY A CA 1
ATOM 985 C C . GLY A 1 129 ? 8.184 7.635 -18.102 1.00 87.81 129 GLY A C 1
ATOM 986 O O . GLY A 1 129 ? 8.187 8.070 -19.253 1.00 87.81 129 GLY A O 1
ATOM 987 N N . ALA A 1 130 ? 7.065 7.156 -17.545 1.00 86.31 130 ALA A N 1
ATOM 988 C CA . ALA A 1 130 ? 5.787 7.189 -18.243 1.00 86.31 130 ALA A CA 1
ATOM 989 C C . ALA A 1 130 ? 5.270 8.632 -18.367 1.00 86.31 130 ALA A C 1
ATOM 991 O O . ALA A 1 130 ? 4.988 9.287 -17.369 1.00 86.31 130 ALA A O 1
ATOM 992 N N . ALA A 1 131 ? 5.075 9.104 -19.600 1.00 83.31 131 ALA A N 1
ATOM 993 C CA . ALA A 1 131 ? 4.515 10.433 -19.863 1.00 83.31 131 ALA A CA 1
ATOM 994 C C . ALA A 1 131 ? 2.998 10.522 -19.611 1.00 83.31 131 ALA A C 1
ATOM 996 O O . ALA A 1 131 ? 2.449 11.615 -19.499 1.00 83.31 131 ALA A O 1
ATOM 997 N N . ARG A 1 132 ? 2.294 9.383 -19.603 1.00 83.06 132 ARG A N 1
ATOM 998 C CA . ARG A 1 132 ? 0.836 9.313 -19.441 1.00 83.06 132 ARG A CA 1
ATOM 999 C C . ARG A 1 132 ? 0.444 8.076 -18.650 1.00 83.06 132 ARG A C 1
ATOM 1001 O O . ARG A 1 132 ? 1.020 7.007 -18.841 1.00 83.06 132 ARG A O 1
ATOM 1008 N N . ILE A 1 133 ? -0.585 8.225 -17.823 1.00 82.69 133 ILE A N 1
ATOM 1009 C CA . ILE A 1 133 ? -1.215 7.137 -17.078 1.00 82.69 133 ILE A CA 1
ATOM 1010 C C . ILE A 1 133 ? -2.664 7.060 -17.545 1.00 82.69 133 ILE A C 1
ATOM 1012 O O . ILE A 1 133 ? -3.421 8.015 -17.396 1.00 82.69 133 ILE A O 1
ATOM 1016 N N . ASN A 1 134 ? -3.037 5.924 -18.128 1.00 79.81 134 ASN A N 1
ATOM 1017 C CA . ASN A 1 134 ? -4.392 5.682 -18.608 1.00 79.81 134 ASN A CA 1
ATOM 1018 C C . ASN A 1 134 ? -5.113 4.740 -17.646 1.00 79.81 134 ASN A C 1
ATOM 1020 O O . ASN A 1 134 ? -4.537 3.760 -17.178 1.00 79.81 134 ASN A O 1
ATOM 1024 N N . CYS A 1 135 ?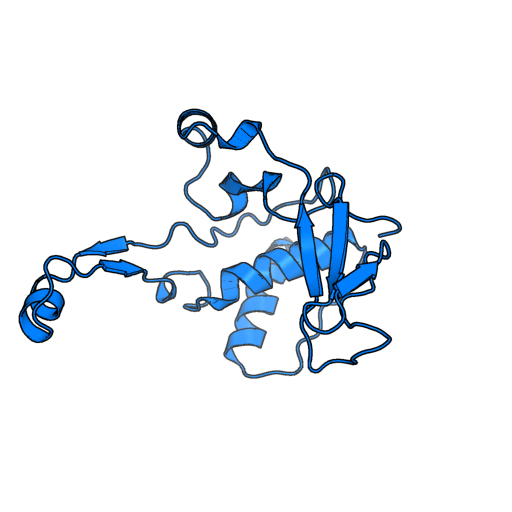 -6.390 5.008 -17.397 1.00 72.06 135 CYS A N 1
ATOM 1025 C CA . CYS A 1 135 ? -7.250 4.142 -16.607 1.00 72.06 135 CYS A CA 1
ATOM 1026 C C . CYS A 1 135 ? -8.491 3.792 -17.433 1.00 72.06 135 CYS A C 1
ATOM 1028 O O . CYS A 1 135 ? -9.206 4.686 -17.877 1.00 72.06 135 CYS A O 1
ATOM 1030 N N . ALA A 1 136 ? -8.739 2.501 -17.650 1.00 64.69 136 ALA A N 1
ATOM 1031 C CA . ALA A 1 136 ? -9.919 2.000 -18.357 1.00 64.69 136 ALA A CA 1
ATOM 1032 C C . ALA A 1 136 ? -10.894 1.374 -17.350 1.00 64.69 136 ALA A C 1
ATOM 1034 O O . ALA A 1 136 ? -11.080 0.160 -17.325 1.00 64.69 136 ALA A O 1
ATOM 1035 N N . SER A 1 137 ? -11.431 2.184 -16.434 1.00 64.25 137 SER A N 1
ATOM 1036 C CA . SER A 1 137 ? -12.301 1.687 -15.362 1.00 64.25 137 SER A CA 1
ATOM 1037 C C . SER A 1 137 ? -13.267 2.755 -14.834 1.00 64.25 137 SER A C 1
ATOM 1039 O O . SER A 1 137 ? -13.344 3.855 -15.378 1.00 64.25 137 SER A O 1
ATOM 1041 N N . ASP A 1 138 ? -14.016 2.410 -13.785 1.00 65.38 138 ASP A N 1
ATOM 1042 C CA . ASP A 1 138 ? -15.072 3.237 -13.200 1.00 65.38 138 ASP A CA 1
ATOM 1043 C C . ASP A 1 138 ? -14.592 4.609 -12.673 1.00 65.38 138 ASP A C 1
ATOM 1045 O O . ASP A 1 138 ? -13.438 4.753 -12.250 1.00 65.38 138 ASP A O 1
ATOM 1049 N N . PRO A 1 139 ? -15.498 5.606 -12.573 1.00 59.84 139 PRO A N 1
ATOM 1050 C CA . PRO A 1 139 ? -15.172 6.996 -12.228 1.00 59.84 139 PRO A CA 1
ATOM 1051 C C . PRO A 1 139 ? -14.330 7.198 -10.961 1.00 59.84 139 PRO A C 1
ATOM 1053 O O . PRO A 1 139 ? -13.486 8.091 -10.919 1.00 59.84 139 PRO A O 1
ATOM 1056 N N . ASN A 1 140 ? -14.507 6.355 -9.938 1.00 59.53 140 ASN A N 1
ATOM 1057 C CA . ASN A 1 140 ? -13.722 6.442 -8.703 1.00 59.53 140 ASN A CA 1
ATOM 1058 C C . ASN A 1 140 ? -12.226 6.219 -8.954 1.00 59.53 140 ASN A C 1
ATOM 1060 O O . ASN A 1 140 ? -11.406 6.906 -8.359 1.00 59.53 140 ASN A O 1
ATOM 1064 N N . GLN A 1 141 ? -11.858 5.299 -9.848 1.00 60.97 141 GLN A N 1
ATOM 1065 C CA . GLN A 1 141 ? -10.454 5.070 -10.203 1.00 60.97 141 GLN A CA 1
ATOM 1066 C C . GLN A 1 141 ? -9.896 6.202 -11.075 1.00 60.97 141 GLN A C 1
ATOM 1068 O O . GLN A 1 141 ? -8.729 6.561 -10.941 1.00 60.97 141 GLN A O 1
ATOM 1073 N N . ILE A 1 142 ? -10.733 6.814 -11.917 1.00 59.97 142 ILE A N 1
ATOM 1074 C CA . ILE A 1 142 ? -10.347 7.989 -12.710 1.00 59.97 142 ILE A CA 1
ATOM 1075 C C . ILE A 1 142 ? -10.006 9.163 -11.782 1.00 59.97 142 ILE A C 1
ATOM 1077 O O . ILE A 1 142 ? -8.942 9.763 -11.919 1.00 59.97 142 ILE A O 1
ATOM 1081 N N . LEU A 1 143 ? -10.857 9.454 -10.789 1.00 59.66 143 LEU A N 1
ATOM 1082 C CA . LEU A 1 143 ? -10.616 10.531 -9.821 1.00 59.66 143 LEU A CA 1
ATOM 1083 C C . LEU A 1 143 ? -9.311 10.328 -9.031 1.00 59.66 143 LEU A C 1
ATOM 1085 O O . LEU A 1 143 ? -8.606 11.296 -8.755 1.00 59.66 143 LEU A O 1
ATOM 1089 N N . GLN A 1 144 ? -8.980 9.078 -8.699 1.00 66.38 144 GLN A N 1
ATOM 1090 C CA . GLN A 1 144 ? -7.742 8.713 -8.003 1.00 66.38 144 GLN A CA 1
ATOM 1091 C C . GLN A 1 144 ? -6.510 9.061 -8.827 1.00 66.38 144 GLN A C 1
ATOM 1093 O O . GLN A 1 144 ? -5.650 9.807 -8.366 1.00 66.38 144 GLN A O 1
ATOM 1098 N N . VAL A 1 145 ? -6.440 8.541 -10.055 1.00 67.88 145 VAL A N 1
ATOM 1099 C CA . VAL A 1 145 ? -5.294 8.752 -10.948 1.00 67.88 145 VAL A CA 1
ATOM 1100 C C . VAL A 1 145 ? -5.120 10.235 -11.259 1.00 67.88 145 VAL A C 1
ATOM 1102 O O . VAL A 1 145 ? -3.993 10.719 -11.248 1.00 67.88 145 VAL A O 1
ATOM 1105 N N . LEU A 1 146 ? -6.217 10.972 -11.467 1.00 60.84 146 LEU A N 1
ATOM 1106 C CA . LEU A 1 146 ? -6.159 12.415 -11.698 1.00 60.84 146 LEU A CA 1
ATOM 1107 C C . LEU A 1 146 ? -5.593 13.167 -10.491 1.00 60.84 146 LEU A C 1
ATOM 1109 O O . LEU A 1 146 ? -4.673 13.958 -10.661 1.00 60.84 146 LEU A O 1
ATOM 1113 N N . ARG A 1 147 ? -6.088 12.909 -9.273 1.00 68.00 147 ARG A N 1
ATOM 1114 C CA . ARG A 1 147 ? -5.595 13.595 -8.064 1.00 68.00 147 ARG A CA 1
ATOM 1115 C C . ARG A 1 147 ? -4.139 13.259 -7.754 1.00 68.00 147 ARG A C 1
ATOM 1117 O O . ARG A 1 147 ? -3.393 14.138 -7.358 1.00 68.00 147 ARG A O 1
ATOM 1124 N N . LEU A 1 148 ? -3.734 12.010 -7.966 1.00 70.62 148 LEU A N 1
ATOM 1125 C CA . LEU A 1 148 ? -2.365 11.550 -7.723 1.00 70.62 148 LEU A CA 1
ATOM 1126 C C . LEU A 1 148 ? -1.377 12.000 -8.809 1.00 70.62 148 LEU A C 1
ATOM 1128 O O . LEU A 1 148 ? -0.195 12.184 -8.535 1.00 70.62 148 LEU A O 1
ATOM 1132 N N . GLY A 1 149 ? -1.847 12.149 -10.048 1.00 60.66 149 GLY A N 1
ATOM 1133 C CA . GLY A 1 149 ? -1.047 12.633 -11.171 1.00 60.66 149 GLY A CA 1
ATOM 1134 C C . GLY A 1 149 ? -0.920 14.158 -11.224 1.00 60.66 149 GLY A C 1
ATOM 1135 O O . GLY A 1 149 ? 0.073 14.650 -11.751 1.00 60.66 149 GLY A O 1
ATOM 1136 N N . ALA A 1 150 ? -1.891 14.895 -10.672 1.00 58.78 150 ALA A N 1
ATOM 1137 C CA . ALA A 1 150 ? -1.949 16.358 -10.718 1.00 58.78 150 ALA A CA 1
ATOM 1138 C C . ALA A 1 150 ? -0.964 17.073 -9.777 1.00 58.78 150 ALA A C 1
ATOM 1140 O O . ALA A 1 150 ? -0.709 18.255 -9.991 1.00 58.78 150 ALA A O 1
ATOM 1141 N N . ASP A 1 151 ? -0.360 16.371 -8.810 1.00 49.06 151 ASP A N 1
ATOM 1142 C CA . ASP A 1 151 ? 0.705 16.919 -7.947 1.00 49.06 151 ASP A CA 1
ATOM 1143 C C . ASP A 1 151 ? 1.944 17.403 -8.751 1.00 49.06 151 ASP A C 1
ATOM 1145 O O . ASP A 1 151 ? 2.791 18.083 -8.188 1.00 49.06 151 ASP A O 1
ATOM 1149 N N . ASP A 1 152 ? 2.030 17.105 -10.060 1.00 42.22 152 ASP A N 1
ATOM 1150 C CA . ASP A 1 152 ? 3.100 17.545 -10.983 1.00 42.22 152 ASP A CA 1
ATOM 1151 C C . ASP A 1 152 ? 2.714 18.703 -11.927 1.00 42.22 152 ASP A C 1
ATOM 1153 O O . ASP A 1 152 ? 3.489 19.069 -12.810 1.00 42.22 152 ASP A O 1
ATOM 1157 N N . GLN A 1 153 ? 1.516 19.283 -11.792 1.00 34.59 153 GLN A N 1
ATOM 1158 C CA . GLN A 1 153 ? 1.121 20.469 -12.563 1.00 34.59 153 GLN A CA 1
ATOM 1159 C C . GLN A 1 153 ? 1.030 21.707 -11.667 1.00 34.59 153 GLN A C 1
ATOM 1161 O O . GLN A 1 153 ? -0.049 22.239 -11.411 1.00 34.59 153 GLN A O 1
ATOM 1166 N N . THR A 1 154 ? 2.178 22.202 -11.206 1.00 28.58 154 THR A N 1
ATOM 1167 C CA . THR A 1 154 ? 2.319 23.609 -10.804 1.00 28.58 154 THR A CA 1
ATOM 1168 C C . THR A 1 154 ? 2.824 24.439 -11.983 1.00 28.58 154 THR A C 1
ATOM 1170 O O . THR A 1 154 ? 3.979 24.278 -12.363 1.00 28.58 154 THR A O 1
ATOM 1173 N N . CYS A 1 155 ? 1.947 25.332 -12.469 1.00 31.45 155 CYS A N 1
ATOM 1174 C CA . CYS A 1 155 ? 2.144 26.433 -13.434 1.00 31.45 155 CYS A CA 1
ATOM 1175 C C . CYS A 1 155 ? 2.707 26.104 -14.825 1.00 31.45 155 CYS A C 1
ATOM 1177 O O . CYS A 1 155 ? 3.920 25.838 -14.951 1.00 31.45 155 CYS A O 1
#